Protein AF-A0A552ZG65-F1 (afdb_monomer_lite)

Secondary structure (DSSP, 8-state):
-HHHHHHHHHHTT---S----STTTTTSPPPHHHHHHHHHHH-TTS-HHHHHHHHHHHTSGGGBTTB-HHHH-

Sequence (73 aa):
RAHESYLAERDAIEPLGTTFSGGGMPDRVKCLHVVIAHALAKGPGVNPFGDEALALLAAEPEMAGILDPEVWT

pLDDT: mean 91.92, std 4.93, range [74.12, 97.5]

Radius of gyration: 14.01 Å; chains: 1; bounding box: 33×24×34 Å

Structure (mmCIF, N/CA/C/O backbone):
data_AF-A0A552ZG65-F1
#
_entry.id   AF-A0A552ZG65-F1
#
loop_
_atom_site.group_PDB
_atom_site.id
_atom_site.type_symbol
_atom_site.label_atom_id
_atom_site.label_alt_id
_atom_site.label_comp_id
_atom_site.label_asym_id
_atom_site.label_entity_id
_atom_site.label_seq_id
_atom_site.pdbx_PDB_ins_code
_atom_site.Cartn_x
_atom_site.Cartn_y
_atom_site.Cartn_z
_atom_site.occupancy
_atom_site.B_iso_or_equiv
_atom_site.auth_seq_id
_atom_site.auth_comp_id
_atom_site.auth_asym_id
_atom_site.auth_atom_id
_atom_site.pdbx_PDB_model_num
ATOM 1 N N . ARG A 1 1 ? -10.420 5.824 0.751 1.00 77.38 1 ARG A N 1
ATOM 2 C CA . ARG A 1 1 ? -10.260 4.370 0.501 1.00 77.38 1 ARG A CA 1
ATOM 3 C C . ARG A 1 1 ? -9.297 3.681 1.467 1.00 77.38 1 ARG A C 1
ATOM 5 O O . ARG A 1 1 ? -9.793 2.977 2.328 1.00 77.38 1 ARG A O 1
ATOM 12 N N . ALA A 1 2 ? -7.969 3.875 1.400 1.00 86.88 2 ALA A N 1
ATOM 13 C CA . ALA A 1 2 ? -7.024 3.159 2.285 1.00 86.88 2 ALA A CA 1
ATOM 14 C C . ALA A 1 2 ? -7.352 3.292 3.787 1.00 86.88 2 ALA A C 1
ATOM 16 O O . ALA A 1 2 ? -7.416 2.300 4.504 1.00 86.88 2 ALA A O 1
ATOM 17 N N . HIS A 1 3 ? -7.619 4.520 4.244 1.00 87.62 3 HIS A N 1
ATOM 18 C CA . HIS A 1 3 ? -7.992 4.793 5.633 1.00 87.62 3 HIS A CA 1
ATOM 19 C C . HIS A 1 3 ? -9.281 4.069 6.055 1.00 87.62 3 HIS A C 1
ATOM 21 O O . HIS A 1 3 ? -9.306 3.408 7.086 1.00 87.62 3 HIS A O 1
ATOM 27 N N . GLU A 1 4 ? -10.330 4.152 5.238 1.00 89.19 4 GLU A N 1
ATOM 28 C CA . GLU A 1 4 ? -11.626 3.516 5.513 1.00 89.19 4 GLU A CA 1
ATOM 29 C C . GLU A 1 4 ? -11.514 1.989 5.502 1.00 89.19 4 GLU A C 1
ATOM 31 O O . GLU A 1 4 ? -12.053 1.335 6.385 1.00 89.19 4 GLU A O 1
ATOM 36 N N . SER A 1 5 ? -10.763 1.428 4.547 1.00 88.31 5 SER A N 1
ATOM 37 C CA . SER A 1 5 ? -10.481 -0.010 4.469 1.00 88.31 5 SER A CA 1
ATOM 38 C C . SER A 1 5 ? -9.77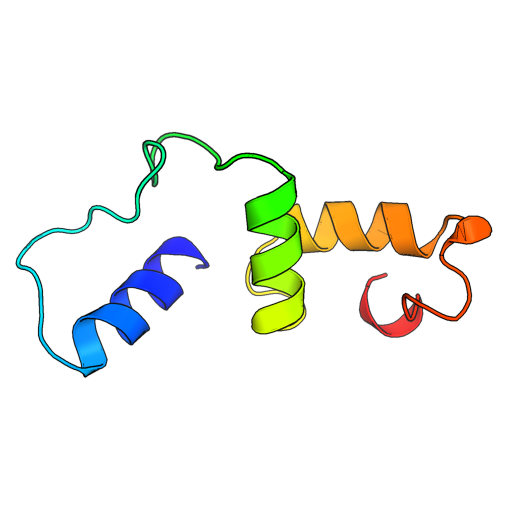2 -0.500 5.727 1.00 88.31 5 SER A C 1
ATOM 40 O O . SER A 1 5 ? -10.143 -1.532 6.278 1.00 88.31 5 SER A O 1
ATOM 42 N N . TYR A 1 6 ? -8.780 0.256 6.210 1.00 89.56 6 TYR A N 1
ATOM 43 C CA . TYR A 1 6 ? -8.086 -0.064 7.453 1.00 89.56 6 TYR A CA 1
ATOM 44 C C . TYR A 1 6 ? -9.038 -0.054 8.656 1.00 89.56 6 TYR A C 1
ATOM 46 O O . TYR A 1 6 ? -9.010 -0.982 9.460 1.00 89.56 6 TYR A O 1
ATOM 54 N N . LEU A 1 7 ? -9.888 0.973 8.786 1.00 92.62 7 LEU A N 1
ATOM 55 C CA . LEU A 1 7 ? -10.848 1.048 9.891 1.00 92.62 7 LEU A CA 1
ATOM 56 C C . LEU A 1 7 ? -11.862 -0.100 9.835 1.00 92.62 7 LEU A C 1
ATOM 58 O O . LEU A 1 7 ? -12.119 -0.717 10.862 1.00 92.62 7 LEU A O 1
ATOM 62 N N . ALA A 1 8 ? -12.377 -0.420 8.645 1.00 92.94 8 ALA A N 1
ATOM 63 C CA . ALA A 1 8 ? -13.330 -1.509 8.454 1.00 92.94 8 ALA A CA 1
ATOM 64 C C . ALA A 1 8 ? -12.748 -2.867 8.870 1.00 92.94 8 ALA A C 1
ATOM 66 O O . ALA A 1 8 ? -13.409 -3.629 9.566 1.00 92.94 8 ALA A O 1
ATOM 67 N N . GLU A 1 9 ? -11.504 -3.161 8.488 1.00 92.75 9 GLU A N 1
ATOM 68 C CA . GLU A 1 9 ? -10.838 -4.402 8.892 1.00 92.75 9 GLU A CA 1
ATOM 69 C C . GLU A 1 9 ? -10.503 -4.441 10.383 1.00 92.75 9 GLU A C 1
ATOM 71 O O . GLU 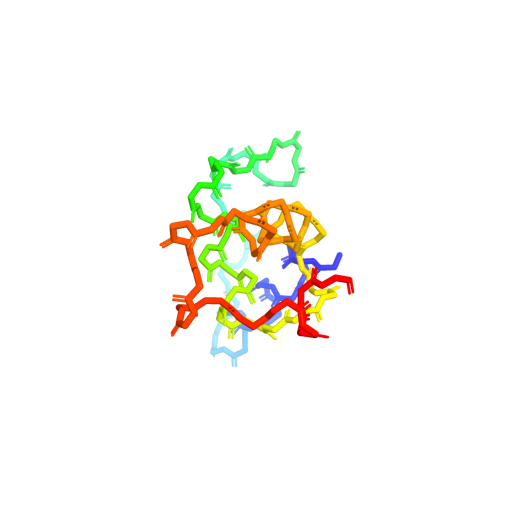A 1 9 ? -10.696 -5.469 11.028 1.00 92.75 9 GLU A O 1
ATOM 76 N N . ARG A 1 10 ? -10.013 -3.330 10.943 1.00 92.94 10 ARG A N 1
ATOM 77 C CA . ARG A 1 10 ? -9.707 -3.222 12.374 1.00 92.94 10 ARG A CA 1
ATOM 78 C C . ARG A 1 10 ? -10.959 -3.457 13.220 1.00 92.94 10 ARG A C 1
ATOM 80 O O . ARG A 1 10 ? -10.911 -4.214 14.186 1.00 92.94 10 ARG A O 1
ATOM 87 N N . ASP A 1 11 ? -12.064 -2.823 12.841 1.00 95.81 11 ASP A N 1
ATOM 88 C CA . ASP A 1 11 ? -13.318 -2.860 13.596 1.00 95.81 11 ASP A CA 1
ATOM 89 C C . ASP A 1 11 ? -14.145 -4.127 13.329 1.00 95.81 11 ASP A C 1
ATOM 91 O O . ASP A 1 11 ? -15.133 -4.361 14.022 1.00 95.81 11 ASP A O 1
ATOM 95 N N . ALA A 1 12 ? -13.736 -4.977 12.376 1.00 96.44 12 ALA A N 1
ATOM 96 C CA . ALA A 1 12 ? -14.380 -6.265 12.110 1.00 96.44 12 ALA A CA 1
ATOM 97 C C . ALA A 1 12 ? -14.246 -7.261 13.276 1.00 96.44 12 ALA A C 1
ATOM 99 O O . ALA A 1 12 ? -15.044 -8.192 13.374 1.00 96.44 12 ALA A O 1
ATOM 100 N N . ILE A 1 13 ? -13.245 -7.079 14.146 1.00 94.31 13 ILE A N 1
ATOM 101 C CA . ILE A 1 13 ? -13.086 -7.863 15.378 1.00 94.31 13 ILE A CA 1
ATOM 102 C C . ILE A 1 13 ? -13.935 -7.235 16.487 1.00 94.31 13 ILE A C 1
ATOM 104 O O . ILE A 1 13 ? -14.844 -7.871 17.013 1.00 94.31 13 ILE A O 1
ATOM 108 N N . GLU A 1 14 ? -13.635 -5.981 16.827 1.00 96.31 14 GLU A N 1
ATOM 109 C CA . GLU A 1 14 ? -14.368 -5.183 17.806 1.00 96.31 14 GLU A CA 1
ATOM 110 C C . GLU A 1 14 ? -14.097 -3.686 17.556 1.00 96.31 14 GLU A C 1
ATOM 112 O O . GLU A 1 14 ? -12.932 -3.301 17.398 1.00 96.31 14 GLU A O 1
ATOM 117 N N . PRO A 1 15 ? -15.123 -2.813 17.537 1.00 94.62 15 PRO A N 1
ATOM 118 C CA . PRO A 1 15 ? -14.917 -1.381 17.361 1.00 94.62 15 PRO A CA 1
ATOM 119 C C . PRO A 1 15 ? -14.193 -0.744 18.550 1.00 94.62 15 PRO A C 1
ATOM 121 O O . PRO A 1 15 ? -14.624 -0.857 19.694 1.00 94.62 15 PRO A O 1
ATOM 124 N N . LEU A 1 16 ? -13.158 0.050 18.274 1.00 92.94 16 LEU A N 1
ATOM 125 C CA . LEU A 1 16 ? -12.404 0.761 19.320 1.00 92.94 16 LEU A CA 1
ATOM 126 C C . LEU A 1 16 ? -13.021 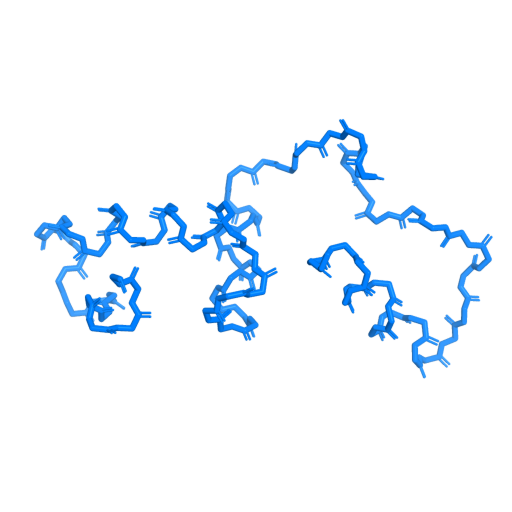2.109 19.742 1.00 92.94 16 LEU A C 1
ATOM 128 O O . LEU A 1 16 ? -12.424 2.847 20.525 1.00 92.94 16 LEU A O 1
ATOM 132 N N . GLY A 1 17 ? -14.175 2.488 19.182 1.00 93.81 17 GLY A N 1
ATOM 133 C CA . GLY A 1 17 ? -14.831 3.773 19.470 1.00 93.81 17 GLY A CA 1
ATOM 134 C C . GLY A 1 17 ? -14.071 5.009 18.964 1.00 93.81 17 GLY A C 1
ATOM 135 O O . GLY A 1 17 ? -14.338 6.123 19.406 1.00 93.81 17 GLY A O 1
ATOM 136 N N . THR A 1 18 ? -13.115 4.838 18.046 1.00 91.06 18 THR A N 1
ATOM 137 C CA . THR A 1 18 ? -12.310 5.927 17.474 1.00 91.06 18 THR A CA 1
ATOM 138 C C . THR A 1 18 ? -12.036 5.702 15.993 1.00 91.06 18 THR A C 1
ATOM 140 O O . THR A 1 18 ? -11.834 4.574 15.557 1.00 91.06 18 THR A O 1
ATOM 143 N N . THR A 1 19 ? -11.943 6.771 15.207 1.00 88.81 19 THR A N 1
ATOM 144 C CA . THR A 1 19 ? -11.509 6.717 13.799 1.00 88.81 19 THR A CA 1
ATOM 145 C C . THR A 1 19 ? -9.994 6.871 13.645 1.00 88.81 19 THR A C 1
ATOM 147 O O . THR A 1 19 ? -9.471 6.902 12.534 1.00 88.81 19 THR A O 1
ATOM 150 N N . PHE A 1 20 ? -9.246 6.945 14.750 1.00 88.31 20 PHE A N 1
ATOM 151 C CA . PHE A 1 20 ? -7.798 7.094 14.698 1.00 88.31 20 PHE A CA 1
ATOM 152 C C . PHE A 1 20 ? -7.120 5.857 14.089 1.00 88.31 20 PHE A C 1
ATOM 154 O O . PHE A 1 20 ? -7.270 4.741 14.581 1.00 88.31 20 PHE A O 1
ATOM 161 N N . SER A 1 21 ? -6.316 6.072 13.044 1.00 83.38 21 SER A N 1
ATOM 162 C CA . SER A 1 21 ? -5.518 5.029 12.365 1.00 83.38 21 SER A CA 1
ATOM 163 C C . SER A 1 21 ? -4.000 5.255 12.486 1.00 83.38 21 SER A C 1
ATOM 165 O O . SER A 1 21 ? -3.175 4.605 11.838 1.00 83.38 21 SER A O 1
ATOM 167 N N . GLY A 1 22 ? -3.593 6.187 13.356 1.00 84.81 22 GLY A N 1
ATOM 168 C CA . GLY A 1 22 ? -2.193 6.520 13.606 1.00 84.81 22 GLY A CA 1
ATOM 169 C C . GLY A 1 22 ? -1.637 7.628 12.707 1.00 84.81 22 GLY A C 1
ATOM 170 O O . GLY A 1 22 ? -2.173 7.937 11.650 1.00 84.81 22 GLY A O 1
ATOM 171 N N . GLY A 1 23 ? -0.481 8.186 13.086 1.00 80.31 23 GLY A N 1
ATOM 172 C CA . GLY A 1 23 ? 0.319 9.090 12.235 1.00 80.31 23 GLY A CA 1
ATOM 173 C C . GLY A 1 23 ? -0.302 10.455 11.906 1.00 80.31 23 GLY A C 1
ATOM 174 O O . GLY A 1 23 ? 0.311 11.234 11.181 1.00 80.31 23 GLY A O 1
ATOM 175 N N . GLY A 1 24 ? -1.476 10.767 12.460 1.00 81.19 24 GLY A N 1
ATOM 176 C CA . GLY A 1 24 ? -2.256 11.953 12.098 1.00 81.19 24 GLY A CA 1
ATOM 177 C C . GLY A 1 24 ? -3.182 11.741 10.899 1.00 81.19 24 GLY A C 1
ATOM 178 O O . GLY A 1 24 ? -3.692 12.720 10.378 1.00 81.19 24 GLY A O 1
ATOM 179 N N . MET A 1 25 ? -3.401 10.498 10.456 1.00 84.56 25 MET A N 1
ATOM 180 C CA . MET A 1 25 ? -4.432 10.179 9.462 1.00 84.56 25 MET A CA 1
ATOM 181 C C . MET A 1 25 ? -5.838 10.442 10.041 1.00 84.56 25 MET A C 1
ATOM 183 O O . MET A 1 25 ? -6.060 10.113 11.213 1.00 84.56 25 MET A O 1
ATOM 187 N N . PRO A 1 26 ? -6.791 10.945 9.233 1.00 84.00 26 PRO A N 1
ATOM 188 C CA . PRO A 1 26 ? -6.694 11.130 7.778 1.00 84.00 26 PRO A CA 1
ATOM 189 C C . PRO A 1 26 ? -6.015 12.434 7.324 1.00 84.00 26 PRO A C 1
ATOM 191 O O . PRO A 1 26 ? -5.726 12.572 6.141 1.00 84.00 26 PRO A O 1
ATOM 194 N N . ASP A 1 27 ? -5.722 13.361 8.235 1.00 85.62 27 ASP A N 1
ATOM 195 C CA . ASP A 1 27 ? -5.267 14.717 7.891 1.00 85.62 27 ASP A CA 1
ATOM 196 C C . ASP A 1 27 ? -3.789 14.801 7.473 1.00 85.62 27 ASP A C 1
ATOM 198 O O . ASP A 1 27 ? -3.359 15.773 6.852 1.00 85.62 27 ASP A O 1
ATOM 202 N N . ARG A 1 28 ? -2.983 13.791 7.817 1.00 87.12 28 ARG A N 1
ATOM 203 C CA . ARG A 1 28 ? -1.568 13.689 7.436 1.00 87.12 28 ARG A CA 1
ATOM 204 C C . ARG A 1 28 ? -1.242 12.346 6.825 1.00 87.12 28 ARG A C 1
ATOM 206 O O . ARG A 1 28 ? -1.651 11.313 7.342 1.00 87.12 28 ARG A O 1
ATOM 213 N N . VAL A 1 29 ? -0.392 12.372 5.805 1.00 83.69 29 VAL A N 1
ATOM 214 C CA . VAL A 1 29 ? 0.135 11.171 5.158 1.00 83.69 29 VAL A CA 1
ATOM 215 C C . VAL A 1 29 ? 1.138 10.472 6.081 1.00 83.69 29 VAL A C 1
ATOM 217 O O . VAL A 1 29 ? 1.970 11.103 6.739 1.00 83.69 29 VAL A O 1
ATOM 220 N N . LYS A 1 30 ? 1.045 9.143 6.147 1.00 87.25 30 LYS A N 1
ATOM 221 C CA . LYS A 1 30 ? 2.020 8.295 6.842 1.00 87.25 30 LYS A CA 1
ATOM 222 C C . LYS A 1 30 ? 3.386 8.361 6.158 1.00 87.25 30 LYS A C 1
ATOM 224 O O . LYS A 1 30 ? 3.499 8.663 4.979 1.00 87.25 30 LYS A O 1
ATOM 229 N N . CYS A 1 31 ? 4.432 8.018 6.895 1.00 93.19 31 CYS A N 1
ATOM 230 C CA . CYS A 1 31 ? 5.766 7.845 6.334 1.00 93.19 31 CYS A CA 1
ATOM 231 C C . CYS A 1 31 ? 5.766 6.852 5.150 1.00 93.19 31 CYS A C 1
ATOM 233 O O . CYS A 1 31 ? 5.069 5.834 5.180 1.00 93.19 31 CYS A O 1
ATOM 235 N N . LEU A 1 32 ? 6.577 7.149 4.126 1.00 92.88 32 LEU A N 1
ATOM 236 C CA . LEU A 1 32 ? 6.573 6.462 2.827 1.00 92.88 32 LEU A CA 1
ATOM 237 C C . LEU A 1 32 ? 6.666 4.928 2.944 1.00 92.88 32 LEU A C 1
ATOM 239 O O . LEU A 1 32 ? 5.903 4.201 2.316 1.00 92.88 32 LEU A O 1
ATOM 243 N N . HIS A 1 33 ? 7.540 4.422 3.818 1.00 94.94 33 HIS A N 1
ATOM 244 C CA . HIS A 1 33 ? 7.713 2.976 4.002 1.00 94.94 33 HIS A CA 1
ATOM 245 C C . HIS A 1 33 ? 6.431 2.251 4.453 1.00 94.94 33 HIS A C 1
ATOM 247 O O . HIS A 1 33 ? 6.212 1.105 4.071 1.00 94.94 33 HIS A O 1
ATOM 253 N N . VAL A 1 34 ? 5.560 2.909 5.231 1.00 93.06 34 VAL A N 1
ATOM 254 C CA . VAL A 1 34 ? 4.288 2.317 5.676 1.00 93.06 34 VAL A CA 1
ATOM 255 C C . VAL A 1 34 ? 3.282 2.280 4.535 1.00 93.06 34 VAL A C 1
ATOM 257 O O . VAL A 1 34 ? 2.547 1.304 4.412 1.00 93.06 34 VAL A O 1
ATOM 260 N N . VAL A 1 35 ? 3.231 3.318 3.695 1.00 91.94 35 VAL A N 1
ATOM 261 C CA . VAL A 1 35 ? 2.288 3.326 2.568 1.00 91.94 35 VAL A CA 1
ATOM 262 C C . VAL A 1 35 ? 2.695 2.321 1.489 1.00 91.94 35 VAL A C 1
ATOM 264 O O . VAL A 1 35 ? 1.813 1.629 0.987 1.00 91.94 35 VAL A O 1
ATOM 267 N N . ILE A 1 36 ? 4.001 2.143 1.243 1.00 95.81 36 ILE A N 1
ATOM 268 C CA . ILE A 1 36 ? 4.549 1.071 0.391 1.00 95.81 36 ILE A CA 1
ATOM 269 C C . ILE A 1 36 ? 4.173 -0.305 0.952 1.00 95.81 36 ILE A C 1
ATOM 271 O O . ILE A 1 36 ? 3.590 -1.126 0.249 1.00 95.81 36 ILE A O 1
ATOM 275 N N . ALA A 1 37 ? 4.447 -0.551 2.238 1.00 95.38 37 ALA A N 1
ATOM 276 C CA . ALA A 1 37 ? 4.130 -1.831 2.871 1.00 95.38 37 ALA A CA 1
ATOM 277 C C . ALA A 1 37 ? 2.625 -2.147 2.821 1.00 95.38 37 ALA A C 1
ATOM 279 O O . ALA A 1 37 ? 2.233 -3.289 2.591 1.00 95.38 37 ALA A O 1
ATOM 280 N N . HIS A 1 38 ? 1.772 -1.136 3.005 1.00 93.31 38 HIS A N 1
ATOM 281 C CA . HIS A 1 38 ? 0.326 -1.309 2.913 1.00 93.31 38 HIS A CA 1
ATOM 282 C C . HIS A 1 38 ? -0.132 -1.651 1.490 1.00 93.31 38 HIS A C 1
ATOM 284 O O . HIS A 1 38 ? -0.986 -2.520 1.337 1.00 93.31 38 HIS A O 1
ATOM 290 N N . ALA A 1 39 ? 0.413 -0.997 0.459 1.00 95.00 39 ALA A N 1
ATOM 291 C CA . ALA A 1 39 ? 0.109 -1.336 -0.932 1.00 95.00 39 ALA A CA 1
ATOM 292 C C . ALA A 1 39 ? 0.515 -2.783 -1.249 1.00 95.00 39 ALA A C 1
ATO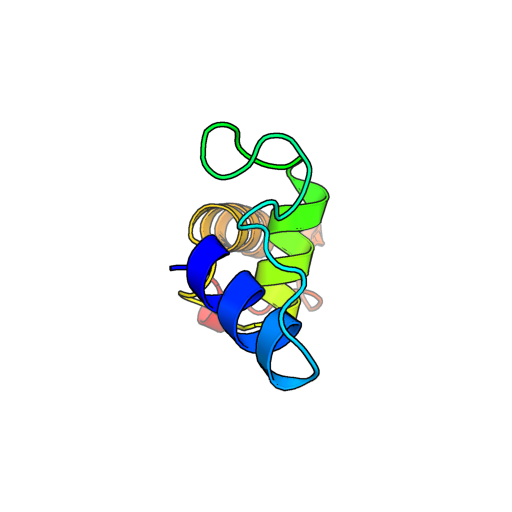M 294 O O . ALA A 1 39 ? -0.321 -3.553 -1.707 1.00 95.00 39 ALA A O 1
ATOM 295 N N . LEU A 1 40 ? 1.727 -3.207 -0.870 1.00 95.94 40 LEU A N 1
ATOM 296 C CA . LEU A 1 40 ? 2.172 -4.601 -1.028 1.00 95.94 40 LEU A C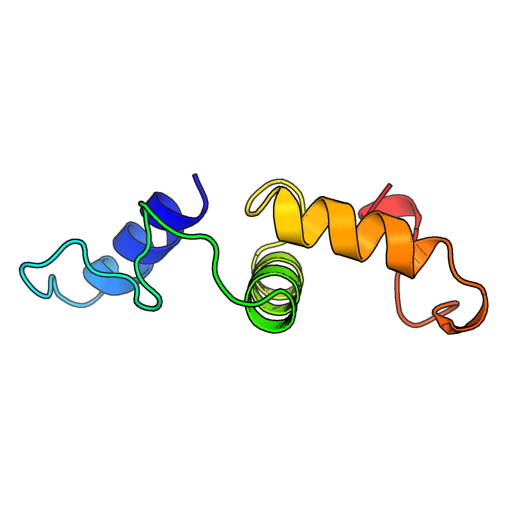A 1
ATOM 297 C C . LEU A 1 40 ? 1.245 -5.608 -0.326 1.00 95.94 40 LEU A C 1
ATOM 299 O O . LEU A 1 40 ? 0.987 -6.684 -0.857 1.00 95.94 40 LEU A O 1
ATOM 303 N N . ALA A 1 41 ? 0.725 -5.266 0.856 1.00 94.75 41 ALA A N 1
ATOM 304 C CA . ALA A 1 41 ? -0.155 -6.149 1.621 1.00 94.75 41 ALA A CA 1
ATOM 305 C C . ALA A 1 41 ? -1.593 -6.217 1.079 1.00 94.75 41 ALA A C 1
ATOM 307 O O . ALA A 1 41 ? -2.267 -7.230 1.261 1.00 94.75 41 ALA A O 1
ATOM 308 N N . LYS A 1 42 ? -2.096 -5.133 0.477 1.00 93.25 42 LYS A N 1
ATOM 309 C CA . LYS A 1 42 ? -3.488 -5.027 0.002 1.00 93.25 42 LYS A CA 1
ATOM 310 C C . LYS A 1 42 ? -3.657 -5.233 -1.495 1.00 93.25 42 LYS A C 1
ATOM 312 O O . LYS A 1 42 ? -4.768 -5.514 -1.935 1.00 93.25 42 LYS A O 1
ATOM 317 N N . GLY A 1 43 ? -2.571 -5.121 -2.242 1.00 93.00 43 GLY A N 1
ATOM 318 C CA . GLY A 1 43 ? -2.566 -5.102 -3.692 1.00 93.00 43 GLY A CA 1
ATOM 319 C C . GLY A 1 43 ? -2.851 -3.712 -4.281 1.00 93.00 43 GLY A C 1
ATOM 320 O O . GLY A 1 43 ? -3.217 -2.778 -3.550 1.00 93.00 43 GLY A O 1
ATOM 321 N N . PRO A 1 44 ? -2.684 -3.584 -5.611 1.00 93.62 44 PRO A N 1
ATOM 322 C CA . PRO A 1 44 ? -2.818 -2.320 -6.328 1.00 93.62 44 PRO A CA 1
ATOM 323 C C . PRO A 1 44 ? -4.195 -1.662 -6.178 1.00 93.62 44 PRO A C 1
ATOM 325 O O . PRO A 1 44 ? -5.233 -2.321 -6.079 1.00 93.62 44 PRO A O 1
ATOM 328 N N . GLY A 1 45 ? -4.220 -0.331 -6.195 1.00 91.75 45 GLY A N 1
ATOM 329 C CA . GLY A 1 45 ? -5.423 0.497 -6.199 1.00 91.75 45 GLY A CA 1
ATOM 330 C C . GLY A 1 45 ? -5.975 0.824 -4.810 1.00 91.75 45 GLY A C 1
ATOM 331 O O . GLY A 1 45 ? -6.855 1.684 -4.684 1.00 91.75 45 GLY A O 1
ATOM 332 N N . VAL A 1 46 ? -5.492 0.189 -3.741 1.00 90.75 46 VAL A N 1
ATOM 333 C CA . VAL A 1 46 ? -5.997 0.451 -2.383 1.00 90.75 46 VAL A CA 1
ATOM 334 C C . VAL A 1 46 ? -5.331 1.682 -1.768 1.00 90.75 46 VAL A C 1
ATOM 336 O O . VAL A 1 46 ? -6.023 2.496 -1.142 1.00 90.75 46 VAL A O 1
ATOM 339 N N . ASN A 1 47 ? -4.020 1.853 -1.965 1.00 91.88 47 ASN A N 1
ATOM 340 C CA . ASN A 1 47 ? -3.247 2.969 -1.428 1.00 91.88 47 ASN A CA 1
ATOM 341 C C . ASN A 1 47 ? -2.476 3.701 -2.540 1.00 91.88 47 ASN A C 1
ATOM 343 O O . ASN A 1 47 ? -1.331 3.342 -2.800 1.00 91.88 47 ASN A O 1
ATOM 347 N N . PRO A 1 48 ? -3.047 4.775 -3.117 1.00 91.94 48 PRO A N 1
ATOM 348 C CA . PRO A 1 48 ? -2.473 5.452 -4.282 1.00 91.94 48 PRO A CA 1
ATOM 349 C C . PRO A 1 48 ? -1.020 5.908 -4.110 1.00 91.94 48 PRO A C 1
ATOM 351 O O . PRO A 1 48 ? -0.240 5.808 -5.044 1.00 91.94 48 PRO A O 1
ATOM 354 N N . PHE A 1 49 ? -0.630 6.363 -2.914 1.00 92.69 49 PHE A N 1
ATOM 355 C CA . PHE A 1 49 ? 0.752 6.788 -2.657 1.00 92.69 49 PHE A CA 1
ATOM 356 C C . PHE A 1 49 ? 1.726 5.613 -2.548 1.00 92.69 49 PHE A C 1
ATOM 358 O O . PHE A 1 49 ? 2.901 5.750 -2.871 1.00 92.69 49 PHE A O 1
ATOM 365 N N . GLY A 1 50 ? 1.254 4.469 -2.047 1.00 95.19 50 GLY A N 1
ATOM 366 C CA . GLY A 1 50 ? 2.043 3.241 -2.053 1.00 95.19 50 GLY A CA 1
ATOM 367 C C . GLY A 1 50 ? 2.193 2.695 -3.469 1.00 95.19 50 GLY A C 1
ATOM 368 O O . GLY A 1 50 ? 3.298 2.321 -3.844 1.00 95.19 50 GLY A O 1
ATOM 369 N N . ASP A 1 51 ? 1.112 2.727 -4.250 1.00 96.06 51 ASP A N 1
ATOM 370 C CA . ASP A 1 51 ? 1.096 2.298 -5.649 1.00 96.06 51 ASP A CA 1
ATOM 371 C C . ASP A 1 51 ? 2.047 3.157 -6.498 1.00 96.06 51 ASP A C 1
ATOM 373 O O . ASP A 1 51 ? 2.907 2.611 -7.175 1.00 96.06 51 ASP A O 1
ATOM 377 N N . GLU A 1 52 ? 1.981 4.491 -6.393 1.00 96.38 52 GLU A N 1
ATOM 378 C CA . GLU A 1 52 ? 2.882 5.411 -7.109 1.00 96.38 52 GLU A CA 1
ATOM 379 C C . GLU A 1 52 ? 4.355 5.172 -6.745 1.00 96.38 52 GLU A C 1
ATOM 381 O O . GLU A 1 52 ? 5.226 5.130 -7.613 1.00 96.38 52 GLU A O 1
ATOM 386 N N . ALA A 1 53 ? 4.644 4.964 -5.459 1.00 96.75 53 ALA A N 1
ATOM 387 C CA . ALA A 1 53 ? 5.998 4.668 -5.012 1.00 96.75 53 ALA A CA 1
ATOM 388 C C . ALA A 1 53 ? 6.502 3.316 -5.541 1.00 96.75 53 ALA A C 1
ATOM 390 O O . ALA A 1 53 ? 7.663 3.208 -5.928 1.00 96.75 53 ALA A O 1
ATOM 391 N N . LEU A 1 54 ? 5.645 2.292 -5.572 1.00 97.50 54 LEU A N 1
ATOM 392 C CA . LEU A 1 54 ? 5.983 0.982 -6.126 1.00 97.50 54 LEU A CA 1
ATOM 393 C C . LEU A 1 54 ? 6.136 1.023 -7.646 1.00 97.50 54 LEU A C 1
ATOM 395 O O . LEU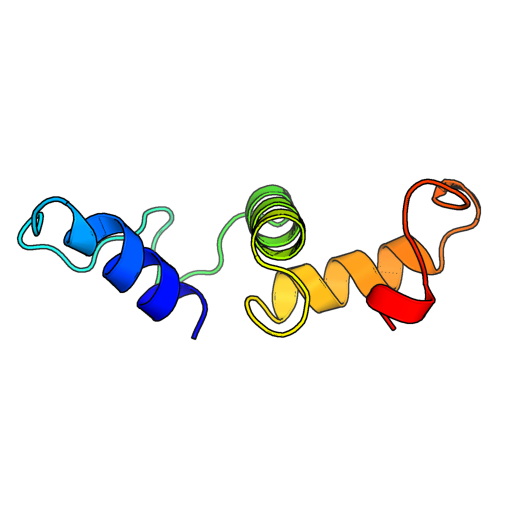 A 1 54 ? 7.034 0.361 -8.149 1.00 97.50 54 LEU A O 1
ATOM 399 N N . ALA A 1 55 ? 5.347 1.832 -8.354 1.00 97.19 55 ALA A N 1
ATOM 400 C CA . ALA A 1 55 ? 5.480 2.054 -9.792 1.00 97.19 55 ALA A CA 1
ATOM 401 C C . ALA A 1 55 ? 6.860 2.627 -10.142 1.00 97.19 55 ALA A C 1
ATOM 403 O O . ALA A 1 55 ? 7.551 2.117 -11.023 1.00 97.19 55 ALA A O 1
ATOM 404 N N . LEU A 1 56 ? 7.289 3.656 -9.400 1.00 96.81 56 LEU A N 1
ATOM 405 C CA . LEU A 1 56 ? 8.615 4.253 -9.560 1.00 96.81 56 LEU A CA 1
ATOM 406 C C . LEU A 1 56 ? 9.720 3.237 -9.256 1.00 96.81 56 LEU A C 1
ATOM 408 O O . LEU A 1 56 ? 10.642 3.087 -10.047 1.00 96.81 56 LEU A O 1
ATOM 412 N N . LEU A 1 57 ? 9.605 2.501 -8.145 1.00 96.94 57 LEU A N 1
ATOM 413 C CA . LEU A 1 57 ? 10.597 1.492 -7.768 1.00 96.94 57 LEU A CA 1
ATOM 414 C C . LEU A 1 57 ? 10.645 0.312 -8.746 1.00 96.94 57 LEU A C 1
ATOM 416 O O . LEU A 1 57 ? 11.725 -0.207 -8.995 1.00 96.94 57 LEU A O 1
ATOM 420 N N . ALA A 1 58 ? 9.515 -0.120 -9.306 1.00 96.88 58 ALA A N 1
ATOM 421 C CA . ALA A 1 58 ? 9.459 -1.237 -10.249 1.00 96.88 58 ALA A CA 1
ATOM 422 C C . ALA A 1 58 ? 10.128 -0.913 -11.596 1.00 96.88 58 ALA A C 1
ATOM 424 O O . ALA A 1 58 ? 10.530 -1.828 -12.312 1.00 96.88 58 ALA A O 1
ATOM 425 N N . ALA A 1 59 ? 10.278 0.372 -11.930 1.00 95.25 59 ALA A N 1
ATOM 426 C CA . ALA A 1 59 ? 11.034 0.815 -13.097 1.00 95.25 59 ALA A CA 1
ATOM 427 C C . ALA A 1 59 ? 12.561 0.802 -12.876 1.00 95.25 59 ALA A C 1
ATOM 429 O O . ALA A 1 59 ? 13.311 0.874 -13.852 1.00 95.25 59 ALA A O 1
ATOM 430 N N . GLU A 1 60 ? 13.030 0.700 -11.626 1.00 96.81 60 GLU A N 1
ATOM 431 C CA . GLU A 1 60 ? 14.459 0.701 -11.305 1.00 96.81 60 GLU A CA 1
ATOM 432 C C . GLU A 1 60 ? 15.100 -0.667 -11.606 1.00 96.81 60 GLU A C 1
ATOM 434 O O . GLU A 1 60 ? 14.611 -1.700 -11.129 1.00 96.81 60 GLU A O 1
ATOM 439 N N . PRO A 1 61 ? 16.225 -0.717 -12.347 1.00 95.50 61 PRO A N 1
ATOM 440 C CA . PRO A 1 61 ? 16.910 -1.970 -12.670 1.00 95.50 61 PRO A CA 1
ATOM 441 C C . PRO A 1 61 ? 17.289 -2.808 -11.443 1.00 95.50 61 PRO A C 1
ATOM 443 O O . PRO A 1 61 ? 17.283 -4.036 -11.506 1.00 95.50 61 PRO A O 1
ATOM 446 N N . GLU A 1 62 ? 17.602 -2.167 -10.316 1.00 97.12 62 GLU A N 1
ATOM 447 C CA . GLU A 1 62 ? 17.956 -2.816 -9.051 1.00 97.12 62 GLU A CA 1
ATOM 448 C C . GLU A 1 62 ? 16.791 -3.594 -8.429 1.00 97.12 62 GLU A C 1
ATOM 450 O O . GLU A 1 62 ? 17.019 -4.499 -7.625 1.00 97.12 62 GLU A O 1
ATOM 455 N N . MET A 1 63 ? 15.552 -3.263 -8.797 1.00 96.50 63 MET A N 1
ATOM 456 C CA . MET A 1 63 ? 14.347 -3.949 -8.330 1.00 96.50 63 MET A CA 1
ATOM 457 C C . MET A 1 63 ? 13.891 -5.067 -9.274 1.00 96.50 63 MET A C 1
ATOM 459 O O . MET A 1 63 ? 12.896 -5.743 -8.989 1.00 96.50 63 MET A O 1
ATOM 463 N N . ALA A 1 64 ? 14.619 -5.313 -10.369 1.00 94.38 64 ALA A N 1
ATOM 464 C CA . ALA A 1 64 ? 14.303 -6.379 -11.309 1.00 94.38 64 ALA A CA 1
ATOM 465 C C . ALA A 1 64 ? 14.276 -7.752 -10.613 1.00 94.38 64 ALA A C 1
ATOM 467 O O . ALA A 1 64 ? 15.233 -8.170 -9.960 1.00 94.38 64 ALA A O 1
ATOM 468 N N . GLY A 1 65 ? 13.157 -8.468 -10.759 1.00 93.31 65 GLY A N 1
ATOM 469 C CA . GLY A 1 65 ? 12.928 -9.767 -10.117 1.00 93.31 65 GLY A CA 1
ATOM 470 C C . GLY A 1 65 ? 12.447 -9.694 -8.662 1.00 93.31 65 GLY A C 1
ATOM 471 O O . GLY A 1 65 ? 12.155 -10.737 -8.079 1.00 93.31 65 GLY A O 1
ATOM 472 N N . ILE A 1 66 ? 12.334 -8.493 -8.084 1.00 96.19 66 ILE A N 1
ATOM 473 C CA . ILE A 1 66 ? 11.705 -8.251 -6.776 1.00 96.19 66 ILE A CA 1
ATOM 474 C C . ILE A 1 66 ? 10.301 -7.680 -6.970 1.00 96.19 66 ILE A C 1
ATOM 476 O O . ILE A 1 66 ? 9.350 -8.153 -6.347 1.00 96.19 66 ILE A O 1
ATOM 480 N N . LEU A 1 67 ? 10.178 -6.667 -7.827 1.00 96.25 67 LEU A N 1
ATOM 481 C CA . LEU A 1 67 ? 8.907 -6.051 -8.187 1.00 96.25 67 LEU A CA 1
ATOM 482 C C . LEU A 1 67 ? 8.549 -6.424 -9.621 1.00 96.25 67 LEU A C 1
ATOM 484 O O . LEU A 1 67 ? 9.411 -6.430 -10.498 1.00 96.25 67 LEU A O 1
ATOM 488 N N . ASP A 1 68 ? 7.275 -6.742 -9.837 1.00 94.25 68 ASP A N 1
ATOM 489 C CA . ASP A 1 68 ? 6.719 -6.969 -11.168 1.00 94.25 68 ASP A CA 1
ATOM 490 C C . ASP A 1 68 ? 6.212 -5.634 -11.732 1.00 94.25 68 ASP A C 1
ATOM 492 O O . ASP A 1 68 ? 5.246 -5.086 -11.187 1.00 94.25 68 ASP A O 1
ATOM 496 N N . PRO A 1 69 ? 6.835 -5.091 -12.792 1.00 92.12 69 PRO A N 1
ATOM 497 C CA . PRO A 1 69 ? 6.377 -3.857 -13.406 1.00 92.12 69 PRO A CA 1
ATOM 498 C C . PRO A 1 69 ? 4.931 -3.960 -13.886 1.00 92.12 69 PRO A C 1
ATOM 500 O O . PRO A 1 69 ? 4.187 -3.016 -13.683 1.00 92.12 69 PRO A O 1
ATOM 503 N N . GLU A 1 70 ? 4.485 -5.102 -14.419 1.00 92.44 70 GLU A N 1
ATOM 504 C CA . GLU A 1 70 ? 3.119 -5.246 -14.949 1.00 92.44 70 GLU A CA 1
ATOM 505 C C . GLU A 1 70 ? 2.043 -5.135 -13.859 1.00 92.44 70 GLU A C 1
ATOM 507 O O . GLU A 1 70 ? 0.892 -4.802 -14.144 1.00 92.44 70 GLU A O 1
ATOM 512 N N . VAL A 1 71 ? 2.410 -5.401 -12.603 1.00 93.62 71 VAL A N 1
ATOM 513 C CA . VAL A 1 71 ? 1.510 -5.285 -11.447 1.00 93.62 71 VAL A CA 1
ATOM 514 C C . VAL A 1 71 ? 1.427 -3.847 -10.932 1.00 93.62 71 VAL A C 1
ATOM 516 O O . VAL A 1 71 ? 0.387 -3.457 -10.397 1.00 93.62 71 VAL A O 1
ATOM 519 N N . TRP A 1 72 ? 2.512 -3.078 -11.053 1.00 92.62 72 TRP A N 1
ATOM 520 C CA . TRP A 1 72 ? 2.658 -1.772 -10.404 1.00 92.62 72 TRP A CA 1
ATOM 521 C C . TRP A 1 72 ? 2.714 -0.579 -11.372 1.00 92.62 72 TRP A C 1
ATOM 523 O O . TRP A 1 72 ? 2.730 0.549 -10.890 1.00 92.62 72 TRP A O 1
ATOM 533 N N . THR A 1 73 ? 2.721 -0.792 -12.694 1.00 74.12 73 THR A N 1
ATOM 534 C CA . THR A 1 73 ? 2.588 0.263 -13.725 1.00 74.12 73 THR A CA 1
ATOM 535 C C . THR A 1 73 ? 1.160 0.733 -13.955 1.00 74.12 73 THR A C 1
ATOM 537 O O . THR A 1 73 ? 0.246 -0.122 -13.947 1.00 74.12 73 THR A O 1
#

Foldseek 3Di:
DLLVVVQCVVCVVPHPPDSDPDPPPPVDDDDQVVLLVSCVVPFPPNRVSNLVVLLVVCPDPVCVPVHDNVRRD